Protein AF-A0A950L3R1-F1 (afdb_monomer)

Nearest PDB structures (foldseek):
  6hjy-assembly1_E  TM=5.328E-01  e=4.274E+00  Dickeya chrysanthemi

Mean predicted aligned error: 6.17 Å

Solvent-accessible surface area (backbone atoms only — not comparable to full-atom values): 7497 Å² total; per-residue (Å²): 92,62,49,52,78,71,76,43,81,89,68,97,60,95,54,60,70,59,30,73,72,31,69,68,51,38,50,51,53,50,49,53,52,49,46,52,51,39,56,50,45,54,54,51,48,57,48,35,73,66,46,77,57,40,71,60,18,25,66,50,31,36,59,46,55,52,48,53,53,44,54,50,57,59,66,74,40,97,59,95,64,62,85,84,71,81,50,71,72,54,51,53,50,45,47,53,50,19,49,48,47,28,74,38,66,84,44,45,73,56,48,49,47,62,63,42,53,76,30,46,86,75,61,49,65,82,78,86,126

Structure (mmCIF, N/CA/C/O backbone):
data_AF-A0A950L3R1-F1
#
_entry.id   AF-A0A950L3R1-F1
#
loop_
_atom_site.group_PDB
_atom_site.id
_atom_site.type_symbol
_atom_site.label_atom_id
_atom_site.label_alt_id
_atom_site.label_comp_id
_atom_site.label_asym_id
_atom_site.label_entity_id
_atom_site.label_seq_id
_atom_site.pdbx_PDB_ins_code
_atom_site.Cartn_x
_atom_site.Cartn_y
_atom_site.Cartn_z
_atom_site.occupancy
_atom_site.B_iso_or_equiv
_atom_site.auth_seq_id
_atom_site.auth_comp_id
_atom_site.auth_asym_id
_atom_site.auth_atom_id
_atom_site.pdbx_PDB_model_num
ATOM 1 N N . PRO A 1 1 ? -13.767 3.603 8.007 1.00 82.69 1 PRO A N 1
ATOM 2 C CA . PRO A 1 1 ? -14.774 4.410 8.752 1.00 82.69 1 PRO A CA 1
ATOM 3 C C . PRO A 1 1 ? -15.868 5.035 7.874 1.00 82.69 1 PRO A C 1
ATOM 5 O O . PRO A 1 1 ? -17.032 4.869 8.202 1.00 82.69 1 PRO A O 1
ATOM 8 N N . ALA A 1 2 ? -15.529 5.699 6.758 1.00 88.88 2 ALA A N 1
ATOM 9 C CA . ALA A 1 2 ? -16.536 6.298 5.867 1.00 88.88 2 ALA A CA 1
ATOM 10 C C . ALA A 1 2 ? -17.533 5.268 5.292 1.00 88.88 2 ALA A C 1
ATOM 12 O O . ALA A 1 2 ? -18.734 5.509 5.304 1.00 88.88 2 ALA A O 1
ATOM 13 N N . ASP A 1 3 ? -17.059 4.094 4.855 1.00 90.69 3 ASP A N 1
ATOM 14 C CA . ASP A 1 3 ? -17.953 3.045 4.342 1.00 90.69 3 ASP A CA 1
ATOM 15 C C . ASP A 1 3 ? -18.903 2.501 5.414 1.00 90.69 3 ASP A C 1
ATOM 17 O O . ASP A 1 3 ? -20.098 2.376 5.152 1.00 90.69 3 ASP A O 1
ATOM 21 N N . LEU A 1 4 ? -18.408 2.288 6.640 1.00 88.69 4 LEU A N 1
ATOM 22 C CA . LEU A 1 4 ? -19.235 1.849 7.770 1.00 88.69 4 LEU A CA 1
ATOM 23 C C . LEU A 1 4 ? -20.326 2.870 8.115 1.00 88.69 4 LEU A C 1
ATOM 25 O O . LEU A 1 4 ? -21.458 2.475 8.363 1.00 88.69 4 LEU A O 1
ATOM 29 N N . GLN A 1 5 ? -20.022 4.173 8.058 1.00 88.06 5 GLN A N 1
ATOM 30 C CA . GLN A 1 5 ? -21.024 5.238 8.236 1.00 88.06 5 GLN A CA 1
ATOM 31 C C . GLN A 1 5 ? -22.131 5.177 7.176 1.00 88.06 5 GLN A C 1
ATOM 33 O O . GLN A 1 5 ? -23.261 5.568 7.441 1.00 88.06 5 GLN A O 1
ATOM 38 N N . SER A 1 6 ? -21.818 4.661 5.987 1.00 89.69 6 SER A N 1
ATOM 39 C CA . SER A 1 6 ? -22.786 4.412 4.916 1.00 89.69 6 SER A CA 1
ATOM 40 C C . SER A 1 6 ? -23.363 2.988 4.906 1.00 89.69 6 SER A C 1
ATOM 42 O O . SER A 1 6 ? -23.954 2.584 3.907 1.00 89.69 6 SER A O 1
ATOM 44 N N . GLY A 1 7 ? -23.163 2.210 5.976 1.00 88.75 7 GLY A N 1
ATOM 45 C CA . GLY A 1 7 ? -23.687 0.847 6.112 1.00 88.75 7 GLY A CA 1
ATOM 46 C C . GLY A 1 7 ? -22.978 -0.211 5.260 1.00 88.75 7 GLY A C 1
ATOM 47 O O . GLY A 1 7 ? -23.535 -1.281 5.035 1.00 88.75 7 GLY A O 1
ATOM 48 N N . ARG A 1 8 ? -21.765 0.061 4.759 1.00 91.50 8 ARG A N 1
ATOM 49 C CA . ARG A 1 8 ? -20.995 -0.862 3.908 1.00 91.50 8 ARG A CA 1
ATOM 50 C C . ARG A 1 8 ? -19.743 -1.376 4.614 1.00 91.50 8 ARG A C 1
ATOM 52 O O . ARG A 1 8 ? -19.026 -0.617 5.264 1.00 91.50 8 ARG A O 1
ATOM 59 N N . CYS A 1 9 ? -19.430 -2.654 4.410 1.00 90.06 9 CYS A N 1
ATOM 60 C CA . CYS A 1 9 ? -18.167 -3.262 4.820 1.00 90.06 9 CYS A CA 1
ATOM 61 C C . CYS A 1 9 ? -17.628 -4.156 3.698 1.00 90.06 9 CYS A C 1
ATOM 63 O O . CYS A 1 9 ? -18.332 -5.036 3.215 1.00 90.06 9 CYS A O 1
ATOM 65 N N . TYR A 1 10 ? -16.380 -3.917 3.290 1.00 91.38 10 TYR A N 1
ATOM 66 C CA . TYR A 1 10 ? -15.698 -4.684 2.238 1.00 91.38 10 TYR A CA 1
ATOM 67 C C . TYR A 1 10 ? -14.627 -5.631 2.783 1.00 91.38 10 TYR A C 1
ATOM 69 O O . TYR A 1 10 ? -14.040 -6.405 2.029 1.00 91.38 10 TYR A O 1
ATOM 77 N N . LEU A 1 11 ? -14.333 -5.551 4.082 1.00 89.75 11 LEU A N 1
ATOM 78 C CA . LEU A 1 11 ? -13.392 -6.461 4.715 1.00 89.75 11 LEU A CA 1
ATOM 79 C C . LEU A 1 11 ? -14.131 -7.759 5.058 1.00 89.75 11 LEU A C 1
ATOM 81 O O . LEU A 1 11 ? -15.220 -7.691 5.632 1.00 89.75 11 LEU A O 1
ATOM 85 N N . PRO A 1 12 ? -13.568 -8.933 4.730 1.00 91.56 12 PRO A N 1
ATOM 86 C CA . PRO A 1 12 ? -14.196 -10.210 5.037 1.00 91.56 12 PRO A CA 1
ATOM 87 C C . PRO A 1 12 ? -13.985 -10.528 6.522 1.00 91.56 12 PRO A C 1
ATOM 89 O O . PRO A 1 12 ? -13.071 -11.257 6.906 1.00 91.56 12 PRO A O 1
ATOM 92 N N . ILE A 1 13 ? -14.826 -9.912 7.349 1.00 88.75 13 ILE A N 1
ATOM 93 C CA . ILE A 1 13 ? -14.836 -10.012 8.807 1.00 88.75 13 ILE A CA 1
ATOM 94 C C . ILE A 1 13 ? -16.046 -10.852 9.212 1.00 88.75 13 ILE A C 1
ATOM 96 O O . ILE A 1 13 ? -17.164 -10.572 8.787 1.00 88.75 13 ILE A O 1
ATOM 100 N N . SER A 1 14 ? -15.823 -11.865 10.049 1.00 83.81 14 SER A N 1
ATOM 101 C CA . SER A 1 14 ? -16.853 -12.836 10.434 1.00 83.81 14 SER A CA 1
ATOM 102 C C . SER A 1 14 ? -17.966 -12.236 11.303 1.00 83.81 14 SER A C 1
ATOM 104 O O . SER A 1 14 ? -19.126 -12.584 11.123 1.00 83.81 14 SER A O 1
ATOM 106 N N . ASN A 1 15 ? -17.628 -11.330 12.230 1.00 88.81 15 ASN A N 1
ATOM 107 C CA . ASN A 1 15 ? -18.585 -10.678 13.130 1.00 88.81 15 ASN A CA 1
ATOM 108 C C . ASN A 1 15 ? -18.339 -9.163 13.187 1.00 88.81 15 ASN A C 1
ATOM 110 O O . ASN A 1 15 ? -17.638 -8.652 14.061 1.00 88.81 15 ASN A O 1
ATOM 114 N N . LEU A 1 16 ? -18.887 -8.435 12.211 1.00 89.69 16 LEU A N 1
ATOM 115 C CA . LEU A 1 16 ? -18.651 -6.997 12.077 1.00 89.69 16 LEU A CA 1
ATOM 116 C C . LEU A 1 16 ? -19.133 -6.200 13.298 1.00 89.69 16 LEU A C 1
ATOM 118 O O . LEU A 1 16 ? -18.455 -5.264 13.714 1.00 89.69 16 LEU A O 1
ATOM 122 N N . GLU A 1 17 ? -20.276 -6.559 13.884 1.00 90.25 17 GLU A N 1
ATOM 123 C CA . GLU A 1 17 ? -20.832 -5.825 15.025 1.00 90.25 17 GLU A CA 1
ATOM 124 C C . GLU A 1 17 ? -19.953 -5.924 16.273 1.00 90.25 17 GLU A C 1
ATOM 126 O O . GLU A 1 17 ? -19.818 -4.962 17.028 1.00 90.25 17 GLU A O 1
ATOM 131 N N . GLU A 1 18 ? -19.372 -7.097 16.518 1.00 92.12 18 GLU A N 1
ATOM 132 C CA . GLU A 1 18 ? -18.434 -7.312 17.617 1.00 92.12 18 GLU A CA 1
ATOM 133 C C . GLU A 1 18 ? -17.147 -6.518 17.397 1.00 92.12 18 GLU A C 1
ATOM 135 O O . GLU A 1 18 ? -16.706 -5.795 18.291 1.00 92.12 18 GLU A O 1
ATOM 140 N N . VAL A 1 19 ? -16.594 -6.578 16.183 1.00 90.25 19 VAL A N 1
ATOM 141 C CA . VAL A 1 19 ? -15.382 -5.835 15.822 1.00 90.25 19 VAL A CA 1
ATOM 142 C C . VAL A 1 19 ? -15.597 -4.328 15.954 1.00 90.25 19 VAL A C 1
ATOM 144 O O . VAL A 1 19 ? -14.734 -3.642 16.486 1.00 90.25 19 VAL A O 1
ATOM 147 N N . VAL A 1 20 ? -16.748 -3.793 15.535 1.00 88.19 20 VAL A N 1
ATOM 148 C CA . VAL A 1 20 ? -17.052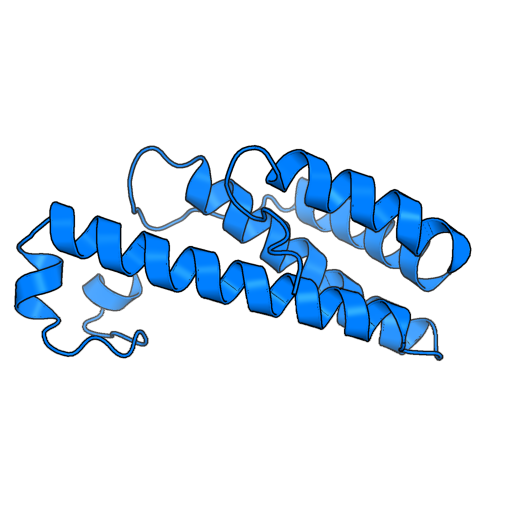 -2.356 15.662 1.00 88.19 20 VAL A CA 1
ATOM 149 C C . VAL A 1 20 ? -17.237 -1.932 17.124 1.00 88.19 20 VAL A C 1
ATOM 151 O O . VAL A 1 20 ? -16.832 -0.828 17.486 1.00 88.19 20 VAL A O 1
ATOM 154 N N . ARG A 1 21 ? -17.820 -2.788 17.974 1.00 90.88 21 ARG A N 1
ATOM 155 C CA . ARG A 1 21 ? -18.028 -2.498 19.405 1.00 90.88 21 ARG A CA 1
ATOM 156 C C . ARG A 1 21 ? -16.764 -2.647 20.251 1.00 90.88 21 ARG A C 1
ATOM 158 O O . ARG A 1 21 ? -16.693 -2.047 21.320 1.00 90.88 21 ARG A O 1
ATOM 165 N N . ASN A 1 22 ? -15.787 -3.432 19.800 1.00 92.50 22 ASN A N 1
ATOM 166 C CA . ASN A 1 22 ? -14.567 -3.727 20.542 1.00 92.50 22 ASN A CA 1
ATOM 167 C C . ASN A 1 22 ? -13.338 -3.069 19.878 1.00 92.50 22 ASN A C 1
ATOM 169 O O . ASN A 1 22 ? -12.820 -3.594 18.888 1.00 92.50 22 ASN A O 1
ATOM 173 N N . PRO A 1 23 ? -12.809 -1.962 20.438 1.00 88.69 23 PRO A N 1
ATOM 174 C CA . PRO A 1 23 ? -11.659 -1.251 19.874 1.00 88.69 23 PRO A CA 1
ATOM 175 C C . PRO A 1 23 ? -10.407 -2.120 19.692 1.00 88.69 23 PRO A C 1
ATOM 177 O O . PRO A 1 23 ? -9.664 -1.937 18.727 1.00 88.69 23 PRO A O 1
ATOM 180 N N . THR A 1 24 ? -10.180 -3.086 20.586 1.00 90.75 24 THR A N 1
ATOM 181 C CA . THR A 1 24 ? -9.038 -4.006 20.512 1.00 90.75 24 THR A CA 1
ATOM 182 C C . THR A 1 24 ? -9.162 -4.935 19.307 1.00 90.75 24 THR A C 1
ATOM 184 O O . THR A 1 24 ? -8.204 -5.094 18.549 1.00 90.75 24 THR A O 1
ATOM 187 N N . LEU A 1 25 ? -10.354 -5.499 19.078 1.00 90.94 25 LEU A N 1
ATOM 188 C CA . LEU A 1 25 ? -10.625 -6.332 17.901 1.00 90.94 25 LEU A CA 1
ATOM 189 C C . LEU A 1 25 ? -10.585 -5.508 16.610 1.00 90.94 25 LEU A C 1
ATOM 191 O O . LEU A 1 25 ? -9.979 -5.947 15.635 1.00 90.94 25 LEU A O 1
ATOM 195 N N . ALA A 1 26 ? -11.141 -4.292 16.610 1.00 89.56 26 ALA A N 1
ATOM 196 C CA . ALA A 1 26 ? -11.039 -3.368 15.478 1.00 89.56 26 ALA A CA 1
ATOM 197 C C . ALA A 1 26 ? -9.583 -3.081 15.103 1.00 89.56 26 ALA A C 1
ATOM 199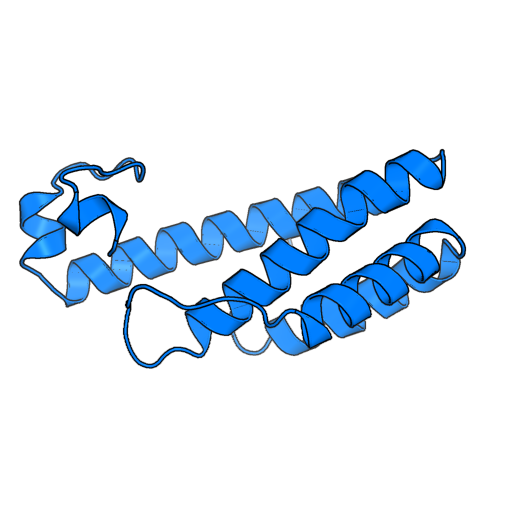 O O . ALA A 1 26 ? -9.232 -3.094 13.922 1.00 89.56 26 ALA A O 1
ATOM 200 N N . ARG A 1 27 ? -8.723 -2.843 16.102 1.00 89.12 27 ARG A N 1
ATOM 201 C CA . ARG A 1 27 ? -7.297 -2.604 15.873 1.00 89.12 27 ARG A CA 1
ATOM 202 C C . ARG A 1 27 ? -6.588 -3.852 15.353 1.00 89.12 27 ARG A C 1
ATOM 204 O O . ARG A 1 27 ? -5.780 -3.732 14.437 1.00 89.12 27 ARG A O 1
ATOM 211 N N . SER A 1 28 ? -6.901 -5.026 15.898 1.00 90.69 28 SER A N 1
ATOM 212 C CA . SER A 1 28 ? -6.336 -6.301 15.445 1.00 90.69 28 SER A CA 1
ATOM 213 C C . SER A 1 28 ? -6.700 -6.609 13.988 1.00 90.69 28 SER A C 1
ATOM 215 O O . SER A 1 28 ? -5.815 -6.901 13.183 1.00 90.69 28 SER A O 1
ATOM 217 N N . GLU A 1 29 ? -7.974 -6.468 13.613 1.00 91.56 29 GLU A N 1
ATOM 218 C CA . GLU A 1 29 ? -8.412 -6.649 12.226 1.00 91.56 29 GL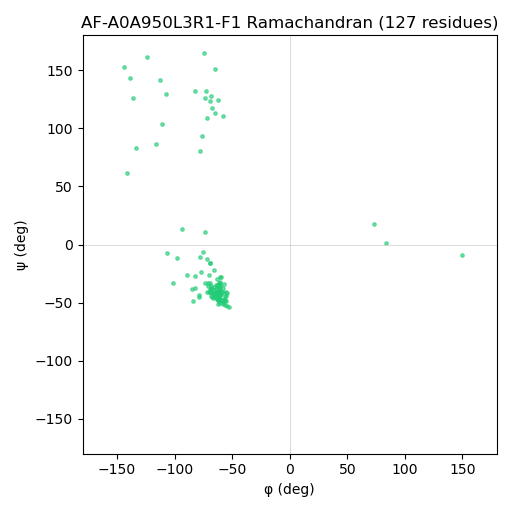U A CA 1
ATOM 219 C C . GLU A 1 29 ? -7.794 -5.593 11.303 1.00 91.56 29 GLU A C 1
ATOM 221 O O . GLU A 1 29 ? -7.325 -5.924 10.214 1.00 91.56 29 GLU A O 1
ATOM 226 N N . TRP A 1 30 ? -7.713 -4.331 11.738 1.00 90.31 30 TRP A N 1
ATOM 227 C CA . TRP A 1 30 ? -7.029 -3.289 10.971 1.00 90.31 30 TRP A CA 1
ATOM 228 C C . TRP A 1 30 ? -5.573 -3.659 10.677 1.00 90.31 30 TRP A C 1
ATOM 230 O O . TRP A 1 30 ? -5.159 -3.594 9.522 1.00 90.31 30 TRP A O 1
ATOM 240 N N . GLU A 1 31 ? -4.827 -4.100 11.691 1.00 89.69 31 GLU A N 1
ATOM 241 C CA . GLU A 1 31 ? -3.419 -4.485 11.564 1.00 89.69 31 GLU A CA 1
ATOM 242 C C . GLU A 1 31 ? -3.262 -5.665 10.599 1.00 89.69 31 GLU A C 1
ATOM 244 O O . GLU A 1 31 ? -2.462 -5.619 9.665 1.00 89.69 31 GLU A O 1
ATOM 249 N N . ARG A 1 32 ? -4.105 -6.693 10.749 1.00 91.38 32 ARG A N 1
AT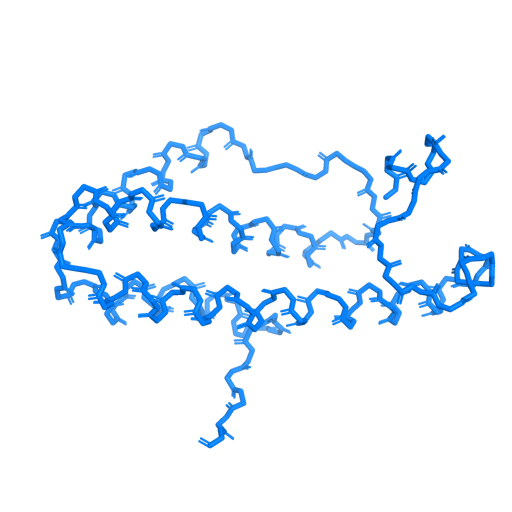OM 250 C CA . ARG A 1 32 ? -4.136 -7.861 9.862 1.00 91.38 32 ARG A CA 1
ATOM 251 C C . ARG A 1 32 ? -4.326 -7.465 8.397 1.00 91.38 32 ARG A C 1
ATOM 253 O O . ARG A 1 32 ? -3.606 -7.950 7.519 1.00 91.38 32 ARG A O 1
ATOM 260 N N . TRP A 1 33 ? -5.307 -6.611 8.106 1.00 92.88 33 TRP A N 1
ATOM 261 C CA . TRP A 1 33 ? -5.594 -6.188 6.732 1.00 92.88 33 TRP A CA 1
ATOM 262 C C . TRP A 1 33 ? -4.553 -5.213 6.190 1.00 92.88 33 TRP A C 1
ATOM 264 O O . TRP A 1 33 ? -4.233 -5.276 5.001 1.00 92.88 33 TRP A O 1
ATOM 274 N N . HIS A 1 34 ? -3.986 -4.365 7.048 1.00 91.38 34 HIS A N 1
ATOM 275 C CA . HIS A 1 34 ? -2.889 -3.469 6.699 1.00 91.38 34 HIS A CA 1
ATOM 276 C C . HIS A 1 34 ? -1.642 -4.256 6.283 1.00 91.38 34 HIS A C 1
ATOM 278 O O . HIS A 1 34 ? -1.174 -4.092 5.156 1.00 91.38 34 HIS A O 1
ATOM 284 N N . GLN A 1 35 ? -1.205 -5.219 7.100 1.00 90.12 35 GLN A N 1
ATOM 285 C CA . GLN A 1 35 ? -0.084 -6.113 6.787 1.00 90.12 35 GLN A CA 1
ATOM 286 C C . GLN A 1 35 ? -0.315 -6.907 5.496 1.00 90.12 35 GLN A C 1
ATOM 288 O O . GLN A 1 35 ? 0.581 -7.050 4.661 1.00 90.12 35 GLN A O 1
ATOM 293 N N . LYS A 1 36 ? -1.540 -7.396 5.278 1.00 92.69 36 LYS A N 1
ATOM 294 C CA . LYS A 1 36 ? -1.883 -8.109 4.043 1.00 92.69 36 LYS A CA 1
ATOM 295 C C . LYS A 1 36 ? -1.798 -7.202 2.811 1.00 92.69 36 LYS A C 1
ATOM 297 O O . LYS A 1 36 ? -1.265 -7.620 1.782 1.00 92.69 36 LYS A O 1
ATOM 302 N N . ALA A 1 37 ? -2.284 -5.963 2.906 1.00 93.88 37 ALA A N 1
ATOM 303 C CA . ALA A 1 37 ? -2.175 -4.978 1.831 1.00 93.88 37 ALA A CA 1
ATOM 304 C C . ALA A 1 37 ? -0.709 -4.621 1.534 1.00 93.88 37 ALA A C 1
ATOM 306 O O . ALA A 1 37 ? -0.316 -4.562 0.368 1.00 93.88 37 ALA A O 1
ATOM 307 N N . CYS A 1 38 ? 0.106 -4.467 2.577 1.00 90.31 38 CYS A N 1
ATOM 308 C CA . CYS A 1 38 ? 1.550 -4.293 2.483 1.00 90.31 38 CYS A CA 1
ATOM 309 C C . CYS A 1 38 ? 2.210 -5.421 1.673 1.00 90.31 38 CYS A C 1
ATOM 311 O O . CYS A 1 38 ? 2.863 -5.150 0.663 1.00 90.31 38 CYS A O 1
ATOM 313 N N . GLY A 1 39 ? 1.954 -6.684 2.028 1.00 89.50 39 GLY A N 1
ATOM 314 C CA . GLY A 1 39 ? 2.495 -7.835 1.296 1.00 89.50 39 GLY A CA 1
ATOM 315 C C . GLY A 1 39 ? 2.054 -7.895 -0.175 1.00 89.50 39 GLY A C 1
ATOM 316 O O . GLY A 1 39 ? 2.827 -8.292 -1.050 1.00 89.50 39 GLY A O 1
ATOM 317 N N . TYR A 1 40 ? 0.831 -7.459 -0.498 1.00 94.25 40 TYR A N 1
ATOM 318 C CA . TYR A 1 40 ? 0.395 -7.355 -1.895 1.00 94.25 40 TYR A CA 1
ATOM 319 C C . TYR A 1 40 ? 1.113 -6.247 -2.666 1.00 94.25 40 TYR A C 1
ATOM 321 O O . TYR A 1 40 ? 1.446 -6.451 -3.834 1.00 94.25 40 TYR A O 1
ATOM 329 N N . LEU A 1 41 ? 1.387 -5.101 -2.041 1.00 93.38 41 LEU A N 1
ATOM 330 C CA . LEU A 1 41 ? 2.127 -4.016 -2.687 1.00 93.38 41 LEU A CA 1
ATOM 331 C C . LEU A 1 41 ? 3.596 -4.369 -2.920 1.00 93.38 41 LEU A C 1
ATOM 333 O O . LEU A 1 41 ? 4.151 -3.975 -3.944 1.00 93.38 41 LEU A O 1
ATOM 337 N N . GLU A 1 42 ? 4.206 -5.160 -2.040 1.00 88.81 42 GLU A N 1
ATOM 338 C CA . GLU A 1 42 ? 5.547 -5.701 -2.270 1.00 88.81 42 GLU A CA 1
ATOM 339 C C . GLU A 1 42 ? 5.574 -6.612 -3.510 1.00 88.81 42 GLU A C 1
ATOM 341 O O . GLU A 1 42 ? 6.401 -6.441 -4.409 1.00 88.81 42 GLU A O 1
ATOM 346 N N . LYS A 1 43 ? 4.610 -7.536 -3.626 1.00 91.38 43 LYS A N 1
ATOM 347 C CA . LYS A 1 43 ? 4.455 -8.386 -4.821 1.00 91.38 43 LYS A CA 1
ATOM 348 C C . LYS A 1 43 ? 4.176 -7.557 -6.077 1.00 91.38 43 LYS A C 1
ATOM 350 O O . LYS A 1 43 ? 4.743 -7.830 -7.135 1.00 91.38 43 LYS A O 1
ATOM 355 N N . ALA A 1 44 ? 3.349 -6.519 -5.966 1.00 93.19 44 ALA A N 1
ATOM 356 C CA . ALA A 1 44 ? 3.073 -5.602 -7.067 1.00 93.19 44 ALA A CA 1
ATOM 357 C C . ALA A 1 44 ? 4.328 -4.827 -7.499 1.00 93.19 44 ALA A C 1
ATOM 359 O O . ALA A 1 44 ? 4.524 -4.596 -8.691 1.00 93.19 44 ALA A O 1
ATOM 360 N N . TRP A 1 45 ? 5.217 -4.473 -6.569 1.00 91.19 45 TRP A N 1
ATOM 361 C CA . TRP A 1 45 ? 6.495 -3.850 -6.903 1.00 91.19 45 TRP A CA 1
ATOM 362 C C . TRP A 1 45 ? 7.421 -4.799 -7.674 1.00 91.19 45 TRP A C 1
ATOM 364 O O . TRP A 1 45 ? 7.961 -4.421 -8.715 1.00 91.19 45 TRP A O 1
ATOM 374 N N . LYS A 1 46 ? 7.523 -6.065 -7.243 1.00 90.56 46 LYS A N 1
ATOM 375 C CA . LYS A 1 46 ? 8.245 -7.112 -7.995 1.00 90.56 46 LYS A CA 1
ATOM 376 C C . LYS A 1 46 ? 7.696 -7.236 -9.424 1.00 90.56 46 LYS A C 1
ATOM 378 O O . LYS A 1 46 ? 8.463 -7.306 -10.384 1.00 90.56 46 LYS A O 1
ATOM 383 N N . TYR A 1 47 ? 6.371 -7.167 -9.583 1.00 92.81 47 TYR A N 1
ATOM 384 C CA . TYR A 1 47 ? 5.726 -7.141 -10.899 1.00 92.81 47 TYR A CA 1
ATOM 385 C C . TYR A 1 47 ? 6.130 -5.912 -11.733 1.00 92.81 47 TYR A C 1
ATOM 387 O O . TYR A 1 47 ? 6.496 -6.062 -12.898 1.00 92.81 47 TYR A O 1
ATOM 395 N N . VAL A 1 48 ? 6.146 -4.706 -11.152 1.00 92.38 48 VAL A N 1
ATOM 396 C CA . VAL A 1 48 ? 6.608 -3.479 -11.834 1.00 92.38 48 VAL A CA 1
ATOM 397 C C . VAL A 1 48 ? 8.027 -3.649 -12.395 1.00 92.38 48 VAL A C 1
ATOM 399 O O . VAL A 1 48 ? 8.279 -3.261 -13.539 1.00 92.38 48 VAL A O 1
ATOM 402 N N . GLY A 1 49 ? 8.937 -4.276 -11.644 1.00 89.25 49 GLY A N 1
ATOM 403 C CA . GLY A 1 49 ? 10.304 -4.567 -12.099 1.00 89.25 49 GLY A CA 1
ATOM 404 C C . GLY A 1 49 ? 10.382 -5.528 -13.298 1.00 89.25 49 GLY A C 1
ATOM 405 O O . GLY A 1 49 ? 11.290 -5.410 -14.133 1.00 89.25 49 GLY A O 1
ATOM 406 N N . ALA A 1 50 ? 9.412 -6.440 -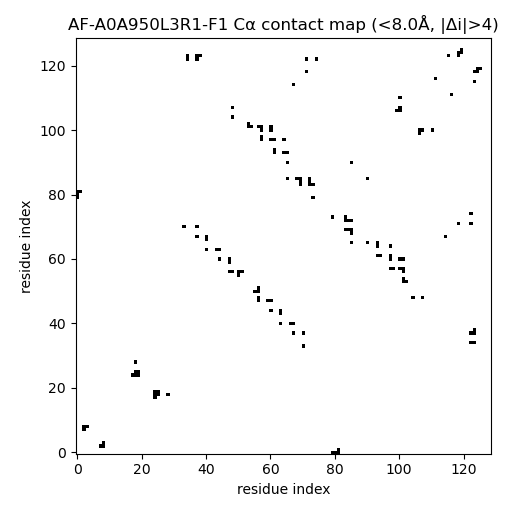13.423 1.00 91.94 50 ALA A N 1
ATOM 407 C CA . ALA A 1 50 ? 9.318 -7.421 -14.506 1.00 91.94 50 ALA A CA 1
ATOM 408 C C . ALA A 1 50 ? 8.689 -6.859 -15.798 1.00 91.94 50 ALA A C 1
ATOM 410 O O . ALA A 1 50 ? 9.004 -7.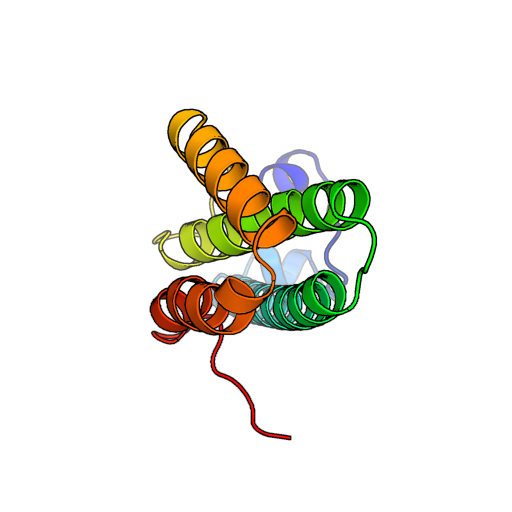325 -16.896 1.00 91.94 50 ALA A O 1
ATOM 411 N N . VAL A 1 51 ? 7.830 -5.836 -15.705 1.00 93.12 51 VAL A N 1
ATOM 412 C CA . VAL A 1 51 ? 7.191 -5.209 -16.876 1.00 93.12 51 VAL A CA 1
ATOM 413 C C . VAL A 1 51 ? 8.251 -4.579 -17.780 1.00 93.12 51 VAL A C 1
ATOM 415 O O . VAL A 1 51 ? 9.021 -3.732 -17.332 1.00 93.12 51 VAL A O 1
ATOM 418 N N . ARG A 1 52 ? 8.295 -4.945 -19.071 1.00 91.44 52 ARG A N 1
ATOM 419 C CA . ARG A 1 52 ? 9.303 -4.441 -20.034 1.00 91.44 52 ARG A CA 1
ATOM 420 C C . ARG A 1 52 ? 8.940 -3.090 -20.667 1.00 91.44 52 ARG A C 1
ATOM 422 O O . ARG A 1 52 ? 9.803 -2.207 -20.649 1.00 91.44 52 ARG A O 1
ATOM 429 N N . PRO A 1 53 ? 7.719 -2.878 -21.200 1.00 95.38 53 PRO A N 1
ATOM 430 C CA . PRO A 1 53 ? 7.376 -1.617 -21.851 1.00 95.38 53 PRO A CA 1
ATOM 431 C C . PRO A 1 53 ? 7.293 -0.485 -20.824 1.00 95.38 53 PRO A C 1
ATOM 433 O O . PRO A 1 53 ? 6.514 -0.563 -19.875 1.00 95.38 53 PRO A O 1
ATOM 436 N N . TRP A 1 54 ? 8.066 0.585 -21.016 1.00 94.44 54 TRP A N 1
ATOM 437 C CA . TRP A 1 54 ? 8.191 1.655 -20.018 1.00 94.44 54 TRP A CA 1
ATOM 438 C C . TRP A 1 54 ? 6.855 2.353 -19.712 1.00 94.44 54 TRP A C 1
ATOM 440 O O . TRP A 1 54 ? 6.593 2.685 -18.561 1.00 94.44 54 TRP A O 1
ATOM 450 N N . ARG A 1 55 ? 5.973 2.519 -20.709 1.00 96.25 55 ARG A N 1
ATOM 451 C CA . ARG A 1 55 ? 4.637 3.121 -20.523 1.00 96.25 55 ARG A CA 1
ATOM 452 C C . ARG A 1 55 ? 3.759 2.279 -19.600 1.00 96.25 55 ARG A C 1
ATOM 454 O O . ARG A 1 55 ? 3.101 2.815 -18.714 1.00 96.25 55 ARG A O 1
ATOM 461 N N . VAL A 1 56 ? 3.790 0.959 -19.785 1.00 96.38 56 VAL A N 1
ATOM 462 C CA . VAL A 1 56 ? 3.060 0.009 -18.935 1.00 96.38 56 VAL A CA 1
ATOM 463 C C . VAL A 1 56 ? 3.695 -0.029 -17.549 1.00 96.38 56 VAL A C 1
ATOM 465 O O . VAL A 1 56 ? 2.985 0.026 -16.552 1.00 96.38 56 VAL A O 1
ATOM 468 N N . ARG A 1 57 ? 5.033 -0.013 -17.469 1.00 95.06 57 ARG A N 1
ATOM 469 C CA . ARG A 1 57 ? 5.754 0.053 -16.192 1.00 95.06 57 ARG A CA 1
ATOM 470 C C . ARG A 1 57 ? 5.349 1.286 -15.394 1.00 95.06 57 ARG A C 1
ATOM 472 O O . ARG A 1 57 ? 5.041 1.156 -14.219 1.00 95.06 57 ARG A O 1
ATOM 479 N N . PHE A 1 58 ? 5.294 2.456 -16.030 1.00 95.88 58 PHE A N 1
ATOM 480 C CA . PHE A 1 58 ? 4.811 3.691 -15.414 1.00 95.88 58 PHE A CA 1
ATOM 481 C C . PHE A 1 58 ? 3.372 3.550 -14.903 1.00 95.88 58 PHE A C 1
ATOM 483 O O . PHE A 1 58 ? 3.099 3.861 -13.742 1.00 95.88 58 PHE A O 1
ATOM 490 N N . ALA A 1 59 ? 2.471 3.045 -15.753 1.00 96.62 59 ALA A N 1
ATOM 491 C CA . ALA A 1 59 ? 1.062 2.857 -15.416 1.00 96.62 59 ALA A CA 1
ATOM 492 C C . ALA A 1 59 ? 0.862 1.901 -14.228 1.00 96.62 59 ALA A C 1
ATOM 494 O O . ALA A 1 59 ? -0.055 2.104 -13.438 1.00 96.62 59 ALA A O 1
ATOM 495 N N . CYS A 1 60 ? 1.735 0.903 -14.064 1.00 95.75 60 CYS A N 1
ATOM 496 C CA . CYS A 1 60 ? 1.735 -0.000 -12.913 1.00 95.75 60 CYS A CA 1
ATOM 497 C C . CYS A 1 60 ? 2.453 0.590 -11.686 1.00 95.75 60 CYS A C 1
ATOM 499 O O . CYS A 1 60 ? 2.008 0.386 -10.561 1.00 95.75 60 CYS A O 1
ATOM 501 N N . ALA A 1 61 ? 3.547 1.331 -11.874 1.00 94.12 61 ALA A N 1
ATOM 502 C CA . ALA A 1 61 ? 4.358 1.868 -10.781 1.00 94.12 61 ALA A CA 1
ATOM 503 C C . ALA A 1 61 ? 3.614 2.946 -9.986 1.00 94.12 61 ALA A C 1
ATOM 505 O O . ALA A 1 61 ? 3.629 2.931 -8.757 1.00 94.12 61 ALA A O 1
ATOM 506 N N . LEU A 1 62 ? 2.943 3.873 -10.674 1.00 95.81 62 LEU A N 1
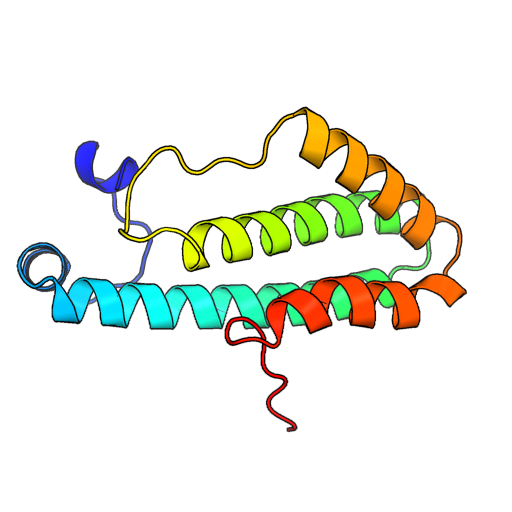ATOM 507 C CA . LEU A 1 62 ? 2.245 4.983 -10.028 1.00 95.81 62 LEU A CA 1
ATOM 508 C C . LEU A 1 62 ? 1.200 4.536 -8.980 1.00 95.81 62 LEU A C 1
ATOM 510 O O . LEU A 1 62 ? 1.282 5.019 -7.848 1.00 95.81 62 LEU A O 1
ATOM 514 N N . PRO A 1 63 ? 0.241 3.634 -9.281 1.00 97.00 63 PRO A N 1
ATOM 515 C CA . PRO A 1 63 ? -0.722 3.179 -8.281 1.00 97.00 63 PRO A CA 1
ATOM 516 C C . PRO A 1 63 ? -0.057 2.427 -7.122 1.00 97.00 63 PRO A C 1
ATOM 518 O O . PRO A 1 63 ? -0.484 2.606 -5.984 1.00 97.00 63 PRO A O 1
ATOM 521 N N . VAL A 1 64 ? 1.017 1.663 -7.365 1.00 94.88 64 VAL A N 1
ATOM 522 C CA . VAL A 1 64 ? 1.772 0.989 -6.292 1.00 94.88 64 VAL A CA 1
ATOM 523 C C . VAL A 1 64 ? 2.401 2.013 -5.345 1.00 94.88 64 VAL A C 1
ATOM 525 O O . VAL A 1 64 ? 2.224 1.918 -4.133 1.00 94.88 64 VAL A O 1
ATOM 528 N N . LEU A 1 65 ? 3.057 3.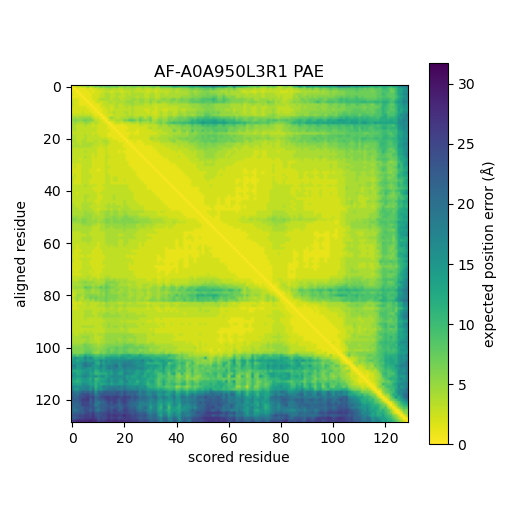045 -5.881 1.00 93.19 65 LEU A N 1
ATOM 529 C CA . LEU A 1 65 ? 3.662 4.120 -5.087 1.00 93.19 65 LEU A CA 1
ATOM 530 C C . LEU A 1 65 ? 2.629 4.890 -4.251 1.00 93.19 65 LEU A C 1
ATOM 532 O O . LEU A 1 65 ? 2.873 5.195 -3.082 1.00 93.19 65 LEU A O 1
ATOM 536 N N . ILE A 1 66 ? 1.465 5.194 -4.834 1.00 95.19 66 ILE A N 1
ATOM 537 C CA . ILE A 1 66 ? 0.355 5.835 -4.115 1.00 95.19 66 ILE A CA 1
ATOM 538 C C . ILE A 1 66 ? -0.177 4.911 -3.016 1.00 95.19 66 ILE A C 1
ATOM 540 O O . ILE A 1 66 ? -0.426 5.378 -1.903 1.00 95.19 66 ILE A O 1
ATOM 544 N N . GLY A 1 67 ? -0.324 3.616 -3.306 1.00 94.69 67 GLY A N 1
ATOM 545 C CA . GLY A 1 67 ? -0.750 2.602 -2.345 1.00 94.69 67 GLY A CA 1
ATOM 546 C C . GLY A 1 67 ? 0.183 2.539 -1.139 1.00 94.69 67 GLY A C 1
ATOM 547 O O . GLY A 1 67 ? -0.280 2.687 -0.011 1.00 94.69 67 GLY A O 1
ATOM 548 N N . ILE A 1 68 ? 1.496 2.436 -1.372 1.00 92.56 68 ILE A N 1
ATOM 549 C CA . ILE A 1 68 ? 2.501 2.382 -0.299 1.00 92.56 68 ILE A CA 1
ATOM 550 C C . ILE A 1 68 ? 2.409 3.642 0.557 1.00 92.56 68 ILE A C 1
ATOM 552 O O . ILE A 1 68 ? 2.302 3.562 1.780 1.00 92.56 68 ILE A O 1
ATOM 556 N N . ARG A 1 69 ? 2.364 4.823 -0.075 1.00 92.81 69 ARG A N 1
ATOM 557 C CA . ARG A 1 69 ? 2.261 6.078 0.675 1.00 92.81 69 ARG A CA 1
ATOM 558 C C . ARG A 1 69 ? 0.967 6.170 1.483 1.00 92.81 69 ARG A C 1
ATOM 560 O O . ARG A 1 69 ? 0.982 6.698 2.591 1.00 92.81 69 ARG A O 1
ATOM 567 N N . THR A 1 70 ? -0.134 5.652 0.950 1.00 93.88 70 THR A N 1
ATOM 568 C CA . THR A 1 70 ? -1.415 5.600 1.661 1.00 93.88 70 THR A CA 1
ATOM 569 C C . THR A 1 70 ? -1.321 4.699 2.890 1.00 93.88 70 THR A C 1
ATOM 571 O O . THR A 1 70 ? -1.742 5.121 3.961 1.00 93.88 70 THR A O 1
ATOM 574 N N . LEU A 1 71 ? -0.721 3.509 2.776 1.00 92.50 71 LEU A N 1
ATOM 575 C CA . LEU A 1 71 ? -0.543 2.605 3.918 1.00 92.50 71 LEU A CA 1
ATOM 576 C C . LEU A 1 71 ? 0.365 3.204 5.000 1.00 92.50 71 LEU A C 1
ATOM 578 O O . LEU A 1 71 ? 0.044 3.073 6.179 1.00 92.50 71 LEU A O 1
ATOM 582 N N . VAL A 1 72 ? 1.425 3.927 4.622 1.00 90.50 72 VAL A N 1
ATOM 583 C CA . VAL A 1 72 ? 2.263 4.676 5.578 1.00 90.50 72 VAL A CA 1
ATOM 584 C C . VAL A 1 72 ? 1.434 5.723 6.325 1.00 90.50 72 VAL A C 1
ATOM 586 O O . VAL A 1 72 ? 1.423 5.734 7.548 1.00 90.50 72 VAL A O 1
ATOM 589 N N . LEU A 1 73 ? 0.665 6.554 5.609 1.00 91.25 73 LEU A N 1
ATOM 590 C CA . LEU A 1 73 ? -0.192 7.565 6.245 1.00 91.25 73 LEU A CA 1
ATOM 591 C C . LEU A 1 73 ? -1.260 6.956 7.164 1.00 91.25 73 LEU A C 1
ATOM 593 O O . LEU A 1 73 ? -1.642 7.579 8.150 1.00 91.25 73 LEU A O 1
ATOM 597 N N . LEU A 1 74 ? -1.771 5.772 6.822 1.00 91.19 74 LEU A N 1
ATOM 598 C CA . LEU A 1 74 ? -2.715 5.042 7.664 1.00 91.19 74 LEU A CA 1
ATOM 599 C C . LEU A 1 74 ? -2.043 4.486 8.924 1.00 91.19 74 LEU A C 1
ATOM 601 O O . LEU A 1 74 ? -2.683 4.475 9.969 1.00 91.19 74 LEU A O 1
ATOM 605 N N . CYS A 1 75 ? -0.786 4.044 8.837 1.00 87.50 75 CYS A N 1
ATOM 606 C CA . CYS A 1 75 ? -0.033 3.545 9.988 1.00 87.50 75 CYS A CA 1
ATOM 607 C C . CYS A 1 75 ? 0.368 4.660 10.955 1.00 87.50 75 CYS A C 1
ATOM 609 O O . CYS A 1 75 ? 0.260 4.483 12.164 1.00 87.50 75 CYS A O 1
ATOM 611 N N . ASP A 1 76 ? 0.782 5.810 10.423 1.00 87.31 76 ASP A N 1
ATOM 612 C CA . ASP A 1 76 ? 1.197 6.971 11.218 1.00 87.31 76 ASP A CA 1
ATOM 613 C C . ASP A 1 76 ? 0.010 7.677 11.901 1.00 87.31 76 ASP A C 1
ATOM 615 O O . ASP A 1 76 ? 0.194 8.557 12.743 1.00 87.31 76 ASP A O 1
ATOM 619 N N . ALA A 1 77 ? -1.227 7.345 11.520 1.00 86.56 77 ALA A N 1
ATOM 620 C CA . ALA A 1 77 ? -2.406 7.941 12.122 1.00 86.56 77 ALA A CA 1
ATOM 621 C C . ALA A 1 77 ? -2.627 7.394 13.547 1.00 86.56 77 ALA A C 1
ATOM 623 O O . ALA A 1 77 ? -2.663 6.177 13.735 1.00 86.56 77 ALA A O 1
ATOM 624 N N . PRO A 1 78 ? -2.864 8.269 14.545 1.00 82.38 78 PRO A N 1
ATOM 625 C CA . PRO A 1 78 ? -3.056 7.845 15.935 1.00 82.38 78 PRO A CA 1
ATOM 626 C C . PRO A 1 78 ? -4.337 7.020 16.133 1.00 82.38 78 PRO A C 1
ATOM 628 O O . PRO A 1 78 ? -4.450 6.253 17.083 1.00 82.38 78 PRO A O 1
ATOM 631 N N . GLU A 1 79 ? -5.301 7.161 15.224 1.00 84.94 79 GLU A N 1
ATOM 632 C CA . GLU A 1 79 ? -6.603 6.511 15.285 1.00 84.94 79 GLU A CA 1
ATOM 633 C C . GLU A 1 79 ? -7.097 6.114 13.888 1.00 84.94 79 GLU A C 1
ATOM 635 O O . GLU A 1 79 ? -6.771 6.742 12.872 1.00 84.94 79 GLU A O 1
ATOM 640 N N . ILE A 1 80 ? -7.933 5.074 13.835 1.00 83.62 80 ILE A N 1
ATOM 641 C CA . ILE A 1 80 ? -8.556 4.604 12.595 1.00 83.62 80 ILE A CA 1
ATOM 642 C C . ILE A 1 80 ? -9.694 5.561 12.229 1.00 83.62 80 ILE A C 1
ATOM 644 O O . ILE A 1 80 ? -10.837 5.399 12.654 1.00 83.62 80 ILE A O 1
ATOM 648 N N . ARG A 1 81 ? -9.393 6.554 11.392 1.00 86.25 81 ARG A N 1
ATOM 649 C CA . ARG A 1 81 ? -10.345 7.602 10.993 1.00 86.25 81 ARG A CA 1
ATOM 650 C C . ARG A 1 81 ? -10.531 7.714 9.483 1.00 86.25 81 ARG A C 1
ATOM 652 O O . ARG A 1 81 ? -9.742 7.214 8.684 1.00 86.25 81 ARG A O 1
ATOM 659 N N . ALA A 1 82 ? -11.626 8.355 9.083 1.00 85.25 82 ALA A N 1
ATOM 660 C CA . ALA A 1 82 ? -11.859 8.706 7.686 1.00 85.25 82 ALA A CA 1
ATOM 661 C C . ALA A 1 82 ? -10.979 9.894 7.255 1.00 85.25 82 ALA A C 1
ATOM 663 O O . ALA A 1 82 ? -10.444 10.631 8.079 1.00 85.25 82 ALA A O 1
ATOM 664 N N . GLY A 1 83 ? -10.861 10.102 5.941 1.00 87.69 83 GLY A N 1
ATOM 665 C CA . GLY A 1 83 ? -10.294 11.334 5.383 1.00 87.69 83 GLY A CA 1
ATOM 666 C C . GLY A 1 83 ? -8.767 11.391 5.283 1.00 87.69 83 GLY A C 1
ATOM 667 O O . GLY A 1 83 ? -8.246 12.390 4.791 1.00 87.69 83 GLY A O 1
ATOM 668 N N . ILE A 1 84 ? -8.046 10.334 5.665 1.00 91.56 84 ILE A N 1
ATOM 669 C CA . ILE A 1 84 ? -6.598 10.235 5.435 1.00 91.56 84 ILE A CA 1
ATOM 670 C C . ILE A 1 84 ? -6.352 10.114 3.926 1.00 91.56 84 ILE A C 1
ATOM 672 O O . ILE A 1 84 ? -6.823 9.177 3.280 1.00 91.56 84 ILE A O 1
ATOM 676 N N . LYS A 1 85 ? -5.654 11.096 3.345 1.00 93.31 85 LYS A N 1
ATOM 677 C CA . LYS A 1 85 ? -5.406 11.190 1.900 1.00 93.31 85 LYS A CA 1
ATOM 678 C C . LYS A 1 85 ? -3.977 11.631 1.618 1.00 93.31 85 LYS A C 1
ATOM 680 O O . LYS A 1 85 ? -3.448 12.520 2.280 1.00 93.31 85 LYS A O 1
ATOM 685 N N . VAL A 1 86 ? -3.394 11.076 0.558 1.00 93.12 86 VAL A N 1
ATOM 686 C CA . VAL A 1 86 ? -2.140 11.578 -0.013 1.00 93.12 86 VAL A CA 1
ATOM 687 C C . VAL A 1 86 ? -2.395 12.950 -0.642 1.00 93.12 86 VAL A C 1
ATOM 689 O O . VAL A 1 86 ? -3.315 13.121 -1.447 1.00 93.12 86 VAL A O 1
ATOM 692 N N . SER A 1 87 ? -1.588 13.950 -0.282 1.00 95.69 87 SER A N 1
ATOM 693 C CA . SER A 1 87 ? -1.760 15.310 -0.805 1.00 95.69 87 SER A CA 1
ATOM 694 C C . SER A 1 87 ? -1.507 15.377 -2.318 1.00 95.69 87 SER A C 1
ATOM 696 O O . SER A 1 87 ? -0.679 14.646 -2.859 1.00 95.69 87 SER A O 1
ATOM 698 N N . ARG A 1 88 ? -2.147 16.316 -3.030 1.00 96.75 88 ARG A N 1
ATOM 699 C CA . ARG A 1 88 ? -1.920 16.503 -4.482 1.00 96.75 88 ARG A CA 1
ATOM 700 C C . ARG A 1 88 ? -0.455 16.798 -4.817 1.00 96.75 88 ARG A C 1
ATOM 702 O O . ARG A 1 88 ? 0.050 16.324 -5.831 1.00 96.75 88 ARG A O 1
ATOM 709 N N . ARG A 1 89 ? 0.233 17.566 -3.964 1.00 96.25 89 ARG A N 1
ATOM 710 C CA . ARG A 1 89 ? 1.669 17.853 -4.108 1.00 96.25 89 ARG A CA 1
ATOM 711 C C . ARG A 1 89 ? 2.491 16.571 -4.034 1.00 96.25 89 ARG A C 1
ATOM 713 O O . ARG A 1 89 ? 3.416 16.393 -4.818 1.00 96.25 89 ARG A O 1
ATOM 720 N N . GLU A 1 90 ? 2.146 15.688 -3.110 1.00 93.75 90 GLU A N 1
ATOM 721 C CA . GLU A 1 90 ? 2.819 14.408 -2.948 1.00 93.75 90 GLU A CA 1
ATOM 722 C C . GLU A 1 90 ? 2.516 13.453 -4.101 1.00 93.75 90 GLU A C 1
ATOM 724 O O . GLU A 1 90 ? 3.448 12.881 -4.649 1.00 93.75 90 GLU A O 1
ATOM 729 N N . VAL A 1 91 ? 1.272 13.396 -4.588 1.00 96.44 91 VAL A N 1
ATOM 730 C CA . VAL A 1 91 ? 0.932 12.651 -5.813 1.00 96.44 91 VAL A CA 1
ATOM 731 C C . VAL A 1 91 ? 1.787 13.106 -7.002 1.00 96.44 91 VAL A C 1
ATOM 733 O O . VAL A 1 91 ? 2.331 12.265 -7.707 1.00 96.44 91 VAL A O 1
ATOM 736 N N . ARG A 1 92 ? 1.990 14.417 -7.206 1.00 97.00 92 ARG A N 1
ATOM 737 C CA . ARG A 1 92 ? 2.880 14.922 -8.275 1.00 97.00 92 ARG A CA 1
ATOM 738 C C . ARG A 1 92 ? 4.328 14.453 -8.113 1.00 97.00 92 ARG A C 1
ATOM 740 O O . ARG A 1 92 ? 4.972 14.131 -9.106 1.00 97.00 92 ARG A O 1
ATOM 747 N N . ARG A 1 93 ? 4.834 14.375 -6.876 1.00 94.56 93 ARG A N 1
ATOM 748 C CA . ARG A 1 93 ? 6.158 13.791 -6.605 1.00 94.56 93 ARG A CA 1
ATOM 749 C C . ARG A 1 93 ? 6.174 12.309 -6.971 1.00 94.56 93 ARG A C 1
ATOM 751 O O . ARG A 1 93 ? 7.089 11.884 -7.663 1.00 94.56 93 ARG A O 1
ATOM 758 N N . LEU A 1 94 ? 5.154 11.546 -6.577 1.00 93.75 94 LEU A N 1
ATOM 759 C CA . LEU A 1 94 ? 5.047 10.122 -6.913 1.00 93.75 94 LEU A CA 1
ATOM 760 C C . LEU A 1 94 ? 4.961 9.886 -8.429 1.00 93.75 94 LEU A C 1
ATOM 762 O O . LEU A 1 94 ? 5.545 8.925 -8.912 1.00 93.75 94 LEU A O 1
ATOM 766 N N . ILE A 1 95 ? 4.320 10.781 -9.190 1.00 95.88 95 ILE A N 1
ATOM 767 C CA . ILE A 1 95 ? 4.322 10.750 -10.665 1.00 95.88 95 ILE A CA 1
ATOM 768 C C . ILE A 1 95 ? 5.743 10.902 -11.216 1.00 95.88 95 ILE A C 1
ATOM 770 O O . ILE A 1 95 ? 6.154 10.106 -12.058 1.00 95.88 95 ILE A O 1
ATOM 774 N N . ALA A 1 96 ? 6.506 11.888 -10.734 1.00 93.94 96 ALA A N 1
ATOM 775 C CA . ALA A 1 96 ? 7.892 12.072 -11.161 1.00 93.94 96 ALA A CA 1
ATOM 776 C C . ALA A 1 96 ? 8.750 10.837 -10.830 1.00 93.94 96 ALA A C 1
ATOM 778 O O . ALA A 1 96 ? 9.482 10.345 -11.684 1.00 93.94 96 ALA A O 1
ATOM 779 N N . TRP A 1 97 ? 8.586 10.277 -9.627 1.00 90.56 97 TRP A N 1
ATOM 780 C CA . TRP A 1 97 ? 9.251 9.040 -9.209 1.00 90.56 97 TRP A CA 1
ATOM 781 C C . TRP A 1 97 ? 8.874 7.836 -10.080 1.00 90.56 97 TRP A C 1
ATOM 783 O O . TRP A 1 97 ? 9.759 7.102 -10.519 1.00 90.56 97 TRP A O 1
ATOM 793 N N . ALA A 1 98 ? 7.585 7.653 -10.379 1.00 92.50 98 ALA A N 1
ATOM 794 C CA . ALA A 1 98 ? 7.112 6.606 -11.280 1.00 92.50 98 ALA A CA 1
ATOM 795 C C . ALA A 1 98 ? 7.737 6.751 -12.673 1.00 92.50 98 ALA A C 1
ATOM 797 O O . ALA A 1 98 ? 8.136 5.753 -13.266 1.00 92.50 98 ALA A O 1
ATOM 798 N N . GLY A 1 99 ? 7.859 7.983 -13.180 1.00 93.31 99 GLY A N 1
ATOM 799 C CA . GLY A 1 99 ? 8.534 8.281 -14.444 1.00 93.31 99 GLY A CA 1
ATOM 800 C C . GLY A 1 99 ? 10.004 7.864 -14.427 1.00 93.31 99 GLY A C 1
ATOM 801 O O . GLY A 1 99 ? 10.453 7.162 -15.332 1.00 93.31 99 GLY A O 1
ATOM 802 N N . SER A 1 100 ? 10.733 8.211 -13.365 1.00 89.62 100 SER A N 1
ATOM 803 C CA . SER A 1 100 ? 12.139 7.828 -13.204 1.00 89.62 100 SER A CA 1
ATOM 804 C C . SER A 1 100 ? 12.329 6.311 -13.158 1.00 89.62 100 SER A C 1
ATOM 806 O O . SER A 1 100 ? 13.171 5.784 -13.878 1.00 89.62 100 SER A O 1
ATOM 808 N N . VAL A 1 101 ? 11.520 5.587 -12.377 1.00 88.00 101 VAL A N 1
ATOM 809 C CA . VAL A 1 101 ? 11.574 4.111 -12.302 1.00 88.00 101 VAL A CA 1
ATOM 810 C C . VAL A 1 101 ? 11.165 3.467 -13.630 1.00 88.00 101 VAL A C 1
ATOM 812 O O . VAL A 1 101 ? 11.731 2.455 -14.047 1.00 88.00 101 VAL A O 1
ATOM 815 N N . ALA A 1 102 ? 10.197 4.063 -14.330 1.00 90.38 102 ALA A N 1
ATOM 816 C CA . ALA A 1 102 ? 9.753 3.590 -15.632 1.00 90.38 102 ALA A CA 1
ATOM 817 C C . ALA A 1 102 ? 10.852 3.692 -16.696 1.00 90.38 102 ALA A C 1
ATOM 819 O O . ALA A 1 102 ? 11.011 2.759 -17.484 1.00 90.38 102 ALA A O 1
ATOM 820 N N . LEU A 1 103 ? 11.601 4.795 -16.713 1.00 89.69 103 LEU A N 1
ATOM 821 C CA . LEU A 1 103 ? 12.627 5.079 -17.717 1.00 89.69 103 LEU A CA 1
ATOM 822 C C . LEU A 1 103 ? 13.981 4.442 -17.382 1.00 89.69 103 LEU A C 1
ATOM 824 O O . LEU A 1 103 ? 14.654 3.927 -18.272 1.00 89.69 103 LEU A O 1
ATOM 828 N N . PHE A 1 104 ? 14.364 4.418 -16.106 1.00 85.56 104 PHE A N 1
ATOM 829 C CA . PHE A 1 104 ? 15.696 4.009 -15.666 1.00 85.56 104 PHE A CA 1
ATOM 830 C C . PHE A 1 104 ? 15.621 2.749 -14.805 1.00 85.56 104 PHE A C 1
ATOM 832 O O . PHE A 1 104 ? 15.577 2.800 -13.578 1.00 85.56 104 PHE A O 1
ATOM 839 N N . ARG A 1 105 ? 15.640 1.582 -15.460 1.00 75.44 105 ARG A N 1
ATOM 840 C CA . ARG A 1 105 ? 15.455 0.275 -14.802 1.00 75.44 105 ARG A CA 1
ATOM 841 C C . ARG A 1 105 ? 16.498 -0.031 -13.720 1.00 75.44 105 ARG A C 1
ATOM 843 O O . ARG A 1 105 ? 16.194 -0.741 -12.773 1.00 75.44 105 ARG A O 1
ATOM 850 N N . PHE A 1 106 ? 17.706 0.521 -13.833 1.00 73.88 106 PHE A N 1
ATOM 851 C CA . PHE A 1 106 ? 18.757 0.357 -12.823 1.00 73.88 106 PHE A CA 1
ATOM 852 C C . PHE A 1 106 ? 18.452 1.089 -11.504 1.00 73.88 106 PHE A C 1
ATOM 854 O O . PHE A 1 106 ? 19.085 0.799 -10.494 1.00 73.88 106 PHE A O 1
ATOM 861 N N . LEU A 1 107 ? 17.491 2.023 -11.491 1.00 71.31 107 LEU A N 1
ATOM 862 C CA . LEU A 1 107 ? 17.044 2.692 -10.268 1.00 71.31 107 LEU A CA 1
ATOM 863 C C . LEU A 1 107 ? 16.114 1.815 -9.428 1.00 71.31 107 LEU A C 1
ATOM 865 O O . LEU A 1 107 ? 15.842 2.173 -8.288 1.00 71.31 107 LEU A O 1
ATOM 869 N N . GLU A 1 108 ? 15.638 0.683 -9.948 1.00 70.44 108 GLU A N 1
ATOM 870 C CA . GLU A 1 108 ? 14.688 -0.194 -9.257 1.00 70.44 108 GLU A CA 1
ATOM 871 C C . GLU A 1 108 ? 15.194 -0.663 -7.872 1.00 70.44 108 GLU A C 1
ATOM 873 O O . GLU A 1 108 ? 14.477 -0.423 -6.899 1.00 70.44 108 GLU A O 1
ATOM 878 N N . PRO A 1 109 ? 16.443 -1.147 -7.697 1.00 69.75 109 PRO A N 1
ATOM 879 C CA . PRO A 1 109 ? 16.938 -1.587 -6.386 1.00 69.75 109 PRO A CA 1
ATOM 880 C C . PRO A 1 109 ? 17.168 -0.431 -5.401 1.00 69.75 109 PRO A C 1
ATOM 882 O O . PRO A 1 109 ? 17.165 -0.608 -4.180 1.00 69.75 109 PRO A O 1
ATOM 885 N N . VAL A 1 110 ? 17.426 0.774 -5.918 1.00 72.06 110 VAL A N 1
ATOM 886 C CA . VAL A 1 110 ? 17.599 1.988 -5.106 1.00 72.06 110 VAL A CA 1
ATOM 887 C C . VAL A 1 110 ? 16.236 2.519 -4.670 1.00 72.06 110 VAL A C 1
ATOM 889 O O . VAL A 1 110 ? 16.039 2.819 -3.496 1.00 72.06 110 VAL A O 1
ATOM 892 N N . ALA A 1 111 ? 15.278 2.576 -5.594 1.00 72.56 111 ALA A N 1
ATOM 893 C CA . ALA A 1 111 ? 13.905 2.972 -5.327 1.00 72.56 111 ALA A CA 1
ATOM 894 C C . ALA A 1 111 ? 13.243 2.010 -4.335 1.00 72.56 111 ALA A C 1
ATOM 896 O O . ALA A 1 111 ? 12.654 2.479 -3.365 1.00 72.56 111 ALA A O 1
ATOM 897 N N . TYR A 1 112 ? 13.422 0.696 -4.510 1.00 71.38 112 TYR A N 1
ATOM 898 C CA . TYR A 1 112 ? 12.954 -0.313 -3.564 1.00 71.38 112 TYR A CA 1
ATOM 899 C C . TYR A 1 112 ? 13.451 -0.004 -2.152 1.00 71.38 112 TYR A C 1
ATOM 901 O O . TYR A 1 112 ? 12.658 0.187 -1.236 1.00 71.38 112 TYR A O 1
ATOM 909 N N . ARG A 1 113 ? 14.763 0.176 -1.979 1.00 71.06 113 AR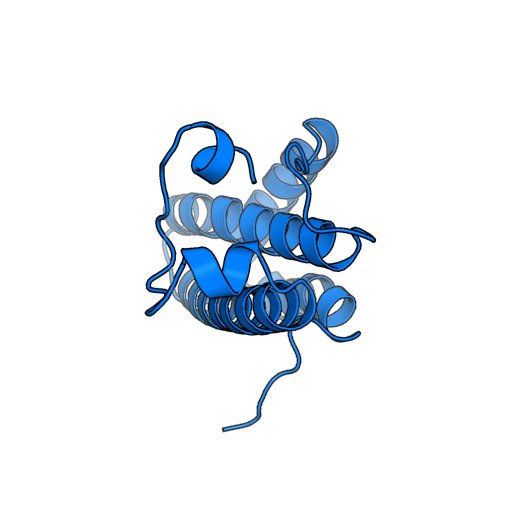G A N 1
ATOM 910 C CA . ARG A 1 113 ? 15.324 0.512 -0.667 1.00 71.06 113 ARG A CA 1
ATOM 911 C C . ARG A 1 113 ? 14.784 1.827 -0.123 1.00 71.06 113 ARG A C 1
ATOM 913 O O . ARG A 1 113 ? 14.407 1.872 1.031 1.00 71.06 113 ARG A O 1
ATOM 920 N N . LEU A 1 114 ? 14.669 2.887 -0.912 1.00 70.88 114 LEU A N 1
ATOM 921 C CA . LEU A 1 114 ? 14.183 4.173 -0.396 1.00 70.88 114 LEU A CA 1
ATOM 922 C C . LEU A 1 114 ? 12.696 4.153 -0.006 1.00 70.88 114 LEU A C 1
ATOM 924 O O . LEU A 1 114 ? 12.307 4.782 0.979 1.00 70.88 114 LEU A O 1
ATOM 928 N N . ILE A 1 115 ? 11.871 3.438 -0.770 1.00 69.50 115 ILE A N 1
ATOM 929 C CA . ILE A 1 115 ? 10.419 3.355 -0.568 1.00 69.50 115 ILE A CA 1
ATOM 930 C C . ILE A 1 115 ? 10.089 2.377 0.566 1.00 69.50 115 ILE A C 1
ATOM 932 O O . ILE A 1 115 ? 9.269 2.679 1.437 1.00 69.50 115 ILE A O 1
ATOM 936 N N . PHE A 1 116 ? 10.759 1.226 0.587 1.00 66.50 116 PHE A N 1
ATOM 937 C CA . PHE A 1 116 ? 10.500 0.171 1.558 1.00 66.50 116 PHE A CA 1
ATOM 938 C C . PHE A 1 116 ? 11.336 0.319 2.840 1.00 66.50 116 PHE A C 1
ATOM 940 O O . PHE A 1 116 ? 10.835 -0.047 3.893 1.00 66.50 116 PHE A O 1
ATOM 947 N N . ALA A 1 117 ? 12.517 0.960 2.847 1.00 59.84 117 ALA A N 1
ATOM 948 C CA . ALA A 1 117 ? 13.283 1.171 4.091 1.00 59.84 117 ALA A CA 1
ATOM 949 C C . ALA A 1 117 ? 12.640 2.196 5.035 1.00 59.84 117 ALA A C 1
ATOM 951 O O . ALA A 1 117 ? 12.695 2.013 6.245 1.00 59.84 117 ALA A O 1
ATOM 952 N N . ARG A 1 118 ? 11.959 3.236 4.523 1.00 51.34 118 ARG A N 1
ATOM 953 C CA . ARG A 1 118 ? 11.132 4.116 5.383 1.00 51.34 118 ARG A CA 1
ATOM 954 C C . ARG A 1 118 ? 9.881 3.416 5.917 1.00 51.34 118 ARG A C 1
ATOM 956 O O . ARG A 1 118 ? 9.268 3.916 6.848 1.00 51.34 118 ARG A O 1
ATOM 963 N N . SER A 1 119 ? 9.515 2.283 5.323 1.00 51.22 119 SER A N 1
ATOM 964 C CA . SER A 1 119 ? 8.395 1.440 5.745 1.00 51.22 119 SER A CA 1
ATOM 965 C C . SER A 1 119 ? 8.849 0.253 6.614 1.00 51.22 119 SER A C 1
ATOM 967 O O . SER A 1 119 ? 8.023 -0.399 7.250 1.00 51.22 119 SER A O 1
ATOM 969 N N . ALA A 1 120 ? 10.160 -0.008 6.684 1.00 44.19 120 ALA A N 1
ATOM 970 C CA . ALA A 1 120 ? 10.777 -1.068 7.481 1.00 44.19 120 ALA A CA 1
ATOM 971 C C . ALA A 1 120 ? 10.820 -0.747 8.987 1.00 44.19 120 ALA A C 1
ATOM 973 O O . ALA A 1 120 ? 11.120 -1.623 9.788 1.00 44.19 120 ALA A O 1
ATOM 974 N N . THR A 1 121 ? 10.438 0.465 9.403 1.00 46.34 121 THR A N 1
ATOM 975 C CA . THR A 1 121 ? 10.205 0.809 10.817 1.00 46.34 121 THR A CA 1
ATOM 976 C C . THR A 1 121 ? 8.906 0.223 11.398 1.00 46.34 121 THR A C 1
ATOM 978 O O . THR A 1 121 ? 8.534 0.581 12.509 1.00 46.34 121 THR A O 1
ATOM 981 N N . GLY A 1 122 ? 8.229 -0.696 10.693 1.00 52.25 122 GLY A N 1
ATOM 982 C CA . GLY A 1 122 ? 7.140 -1.506 11.267 1.00 52.25 122 GLY A CA 1
ATOM 983 C C . GLY A 1 122 ? 6.028 -1.940 10.305 1.00 52.25 122 GLY A C 1
ATOM 984 O O . GLY A 1 122 ? 5.204 -2.761 10.680 1.00 52.25 122 GLY A O 1
ATOM 985 N N . VAL A 1 123 ? 5.994 -1.430 9.069 1.00 53.62 123 VAL A N 1
ATOM 986 C CA . VAL A 1 123 ? 4.860 -1.604 8.134 1.00 53.62 123 VAL A CA 1
ATOM 987 C C . VAL A 1 123 ? 5.110 -2.679 7.070 1.00 53.62 123 VAL A C 1
ATOM 989 O O . VAL A 1 123 ? 4.185 -3.357 6.627 1.00 53.62 123 VAL A O 1
ATOM 992 N N . LEU A 1 124 ? 6.362 -2.829 6.642 1.00 54.56 124 LEU A N 1
ATOM 993 C CA . LEU A 1 124 ? 6.792 -3.689 5.537 1.00 54.56 124 LEU A CA 1
ATOM 994 C C . LEU A 1 124 ? 8.129 -4.344 5.912 1.00 54.56 124 LEU A C 1
ATOM 996 O O . LEU A 1 124 ? 9.159 -4.064 5.302 1.00 54.56 124 LEU A O 1
ATOM 1000 N N . SER A 1 125 ? 8.142 -5.144 6.980 1.00 43.00 125 SER A N 1
ATOM 1001 C CA . SER A 1 125 ? 9.314 -5.971 7.279 1.00 43.00 125 SER A CA 1
ATOM 1002 C C . SER A 1 125 ? 9.343 -7.131 6.278 1.00 43.00 125 SER A C 1
ATOM 1004 O O . SER A 1 125 ? 8.321 -7.815 6.151 1.00 43.00 125 SER A O 1
ATOM 1006 N N . PRO A 1 126 ? 10.447 -7.359 5.547 1.00 41.16 126 PRO A N 1
ATOM 1007 C CA . PRO A 1 126 ? 10.553 -8.527 4.692 1.00 41.16 126 PRO A CA 1
ATOM 1008 C C . PRO A 1 126 ? 10.550 -9.757 5.600 1.00 41.16 126 PRO A C 1
ATOM 1010 O O . PRO A 1 126 ? 11.477 -9.955 6.381 1.00 41.16 126 PRO A O 1
ATOM 1013 N N . LYS A 1 127 ? 9.499 -10.581 5.524 1.00 41.41 127 LYS A N 1
ATOM 1014 C CA . LYS A 1 127 ? 9.660 -11.983 5.904 1.00 41.41 127 LYS A CA 1
ATOM 1015 C C . LYS A 1 127 ? 10.488 -12.613 4.795 1.00 41.41 127 LYS A C 1
ATOM 1017 O O . LYS A 1 127 ? 10.027 -12.706 3.660 1.00 41.41 127 LYS A O 1
ATOM 1022 N N . GLU A 1 128 ? 11.735 -12.920 5.125 1.00 36.62 128 GLU A N 1
ATOM 1023 C CA . GLU A 1 128 ? 12.530 -13.878 4.371 1.00 36.62 128 GLU A CA 1
ATOM 1024 C C . GLU A 1 128 ? 11.751 -15.201 4.382 1.00 36.62 128 GLU A C 1
ATOM 1026 O O . GLU A 1 128 ? 11.554 -15.792 5.444 1.00 36.62 128 GLU A O 1
ATOM 1031 N N . ASP A 1 129 ? 11.231 -15.579 3.213 1.00 35.03 129 ASP A N 1
ATOM 1032 C CA . ASP A 1 129 ? 10.842 -16.951 2.877 1.00 35.03 129 ASP A CA 1
ATOM 1033 C C . ASP A 1 129 ? 12.003 -17.585 2.094 1.00 35.03 129 ASP A C 1
ATOM 1035 O O . ASP A 1 129 ? 12.544 -16.891 1.194 1.00 35.03 129 ASP A O 1
#

Radius of gyration: 16.47 Å; Cα contacts (8 Å, |Δi|>4): 79; chains: 1; bounding box: 42×35×42 Å

Foldseek 3Di:
DVQVVVVDDPQPDPDVVVLVVDVVSVVVSVLVVLLVLLVVLVVLLVVLLVDDQLVVSLVSQLVSLLSLVQSVQCVPDPDNDPDRHDDPVRSVVSSVVSNCCSVPSVCSVVCCCVSCVVCCVDRHPDPDD

pLDDT: mean 85.02, std 14.5, range [35.03, 97.0]

Sequence (129 aa):
PADLQSGRCYLPISNLEEVVRNPTLARSEWERWHQKACGYLEKAWKYVGAVRPWRVRFACALPVLIGIRTLVLLCDAPEIRAGIKVSRREVRRLIAWAGSVALFRFLEPVAYRLIFARSATGVLSPKED

Secondary structure (DSSP, 8-state):
-HHHHTT---S--S-HHHHHH-HHHHHHHHHHHHHHHHHHHHHHHHHHHH--SHHHHHHHHHHHHHHHHHHHHHHS-SS--S-----HHHHHHHHHHHHHHHH-GGGHHHHHHHHHHTTTTTT------